Protein AF-A0A392N3Y9-F1 (afdb_monomer_lite)

pLDDT: mean 97.96, std 1.11, range [92.88, 98.88]

InterPro domains:
  IPR002355 Multicopper oxidase, copper-binding site [PS00080] (60-71)
  IPR008972 Cupredoxin [G3DSA:2.60.40.420] (1-97)
  IPR008972 Cupredoxin [SSF49503] (1-97)
  IPR011706 Multicopper oxidase, C-terminal [PF07731] (1-79)
  IPR033138 Multicopper oxidases, conserved site [PS00079] (55-75)
  IPR045087 Multicopper oxidase [PTHR11709] (1-88)

Secondary structure (DSSP, 8-state):
-BSS--EEEEEEEESS--TTTGGGG---SSPEEES--PPPTTEEEEEE----S-EEEEEE-SSHHHHHHT-EEEEEE---SSGGGSPPPPPTTPPP-

Structure (mmCIF, N/CA/C/O backbone):
data_AF-A0A392N3Y9-F1
#
_entry.id   AF-A0A392N3Y9-F1
#
loop_
_atom_site.group_PDB
_atom_site.id
_atom_site.typ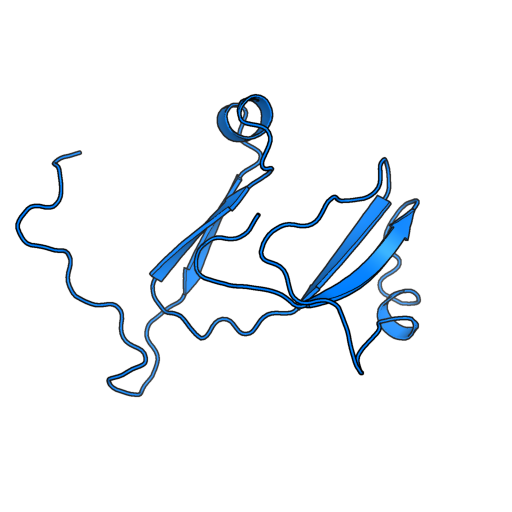e_symbol
_atom_site.label_atom_id
_atom_site.label_alt_id
_atom_site.label_comp_id
_atom_site.label_asym_id
_atom_site.label_entity_id
_atom_site.label_seq_id
_atom_site.pdbx_PDB_ins_code
_atom_site.Cartn_x
_atom_site.Cartn_y
_atom_site.Cartn_z
_atom_site.occupancy
_atom_site.B_iso_or_equiv
_atom_site.auth_seq_id
_atom_site.auth_comp_id
_atom_site.auth_asym_id
_atom_site.auth_atom_id
_atom_site.pdbx_PDB_model_num
ATOM 1 N N . HIS A 1 1 ? -2.824 3.784 -1.231 1.00 98.69 1 HIS A N 1
ATOM 2 C CA . HIS A 1 1 ? -2.927 2.958 -2.444 1.00 98.69 1 HIS A CA 1
ATOM 3 C C . HIS A 1 1 ? -1.597 2.264 -2.653 1.00 98.69 1 HIS A C 1
ATOM 5 O O . HIS A 1 1 ? -0.578 2.910 -2.427 1.00 98.69 1 HIS A O 1
ATOM 11 N N . LEU A 1 2 ? -1.605 0.980 -2.999 1.00 98.81 2 LEU A N 1
ATOM 12 C CA . LEU A 1 2 ? -0.414 0.202 -3.328 1.00 98.81 2 LEU A CA 1
ATOM 13 C C . LEU A 1 2 ? -0.568 -0.344 -4.751 1.00 98.81 2 LEU A C 1
ATOM 15 O O . LEU A 1 2 ? -1.578 -0.969 -5.066 1.00 98.81 2 LEU A O 1
ATOM 19 N N . HIS A 1 3 ? 0.412 -0.068 -5.605 1.00 98.75 3 HIS A N 1
ATOM 20 C CA . HIS A 1 3 ? 0.507 -0.649 -6.944 1.00 98.75 3 HIS A CA 1
ATOM 21 C C . HIS A 1 3 ? 0.999 -2.097 -6.848 1.00 98.75 3 HIS A C 1
ATOM 23 O O . HIS A 1 3 ? 1.627 -2.471 -5.862 1.00 98.75 3 HIS A O 1
ATOM 29 N N . GLY A 1 4 ? 0.725 -2.914 -7.866 1.00 98.31 4 GLY A N 1
ATOM 30 C CA . GLY A 1 4 ? 1.239 -4.289 -7.965 1.00 98.31 4 GLY A CA 1
ATOM 31 C C . GLY A 1 4 ? 0.626 -5.310 -7.003 1.00 98.31 4 GLY A C 1
ATOM 32 O O . GLY A 1 4 ? 0.817 -6.505 -7.216 1.00 98.31 4 GLY A O 1
ATOM 33 N N . PHE A 1 5 ? -0.129 -4.863 -5.995 1.00 98.62 5 PHE A N 1
ATOM 34 C CA . PHE A 1 5 ? -0.726 -5.711 -4.969 1.00 98.62 5 PHE A CA 1
ATOM 35 C C . PHE A 1 5 ? -2.126 -5.240 -4.584 1.00 98.62 5 PHE A C 1
ATOM 37 O O . PHE A 1 5 ? -2.388 -4.045 -4.429 1.00 98.62 5 PHE A O 1
ATOM 44 N N . ASN A 1 6 ? -2.993 -6.207 -4.305 1.00 98.62 6 ASN A N 1
ATOM 45 C CA . ASN A 1 6 ? -4.034 -6.021 -3.308 1.00 98.62 6 ASN A CA 1
ATOM 46 C C . ASN A 1 6 ? -3.489 -6.388 -1.920 1.00 98.62 6 ASN A C 1
ATOM 48 O O . ASN A 1 6 ? -2.495 -7.100 -1.781 1.00 98.62 6 ASN A O 1
ATOM 52 N N . PHE A 1 7 ? -4.160 -5.913 -0.879 1.00 98.81 7 PHE A N 1
ATOM 53 C CA . PHE A 1 7 ? -3.847 -6.212 0.509 1.00 98.81 7 PHE A CA 1
ATOM 54 C C . PHE A 1 7 ? -5.120 -6.448 1.318 1.00 98.81 7 PHE A C 1
ATOM 56 O O . PHE A 1 7 ? -6.181 -5.891 1.031 1.00 98.81 7 PHE A O 1
ATOM 63 N N . PHE A 1 8 ? -4.989 -7.226 2.385 1.00 98.88 8 PHE A N 1
ATOM 64 C CA . PHE A 1 8 ? -6.034 -7.430 3.376 1.00 98.88 8 PHE A CA 1
ATOM 65 C C . PHE A 1 8 ? -5.962 -6.344 4.444 1.00 98.88 8 PHE A C 1
ATOM 67 O O . PHE A 1 8 ? -4.914 -6.149 5.063 1.00 98.88 8 PHE A O 1
ATOM 74 N N . VAL A 1 9 ? -7.073 -5.655 4.696 1.00 98.75 9 VAL A N 1
ATOM 75 C CA . VAL A 1 9 ? -7.203 -4.725 5.824 1.00 98.75 9 VAL A CA 1
ATOM 76 C C . VAL A 1 9 ? -7.598 -5.528 7.058 1.00 98.75 9 VAL A C 1
ATOM 78 O O . VAL A 1 9 ? -8.758 -5.901 7.221 1.00 98.75 9 VAL A O 1
ATOM 81 N N . VAL A 1 10 ? -6.622 -5.817 7.918 1.00 98.75 10 VAL A N 1
ATOM 82 C CA . VAL A 1 10 ? -6.814 -6.699 9.081 1.00 98.75 10 VAL A CA 1
ATOM 83 C C . VAL A 1 10 ? -7.240 -5.942 10.335 1.00 98.75 10 VAL A C 1
ATOM 85 O O . VAL A 1 10 ? -7.766 -6.543 11.263 1.00 98.75 10 VAL A O 1
ATOM 88 N N . GLY A 1 11 ? -7.051 -4.625 10.384 1.00 98.50 11 GLY A N 1
ATOM 89 C CA . GLY A 1 11 ? -7.485 -3.809 11.512 1.00 98.50 11 GLY A CA 1
ATOM 90 C C . GLY A 1 11 ? -7.424 -2.320 11.206 1.00 98.50 11 GLY A C 1
ATOM 91 O O . GLY A 1 11 ? -6.681 -1.883 10.328 1.00 98.50 11 GLY A O 1
ATOM 92 N N . GLN A 1 12 ? -8.207 -1.544 11.944 1.00 98.44 12 GLN A N 1
ATOM 93 C CA . GLN A 1 12 ? -8.197 -0.086 11.911 1.00 98.44 12 GLN A CA 1
ATOM 94 C C . GLN A 1 12 ? -8.685 0.462 13.253 1.00 98.44 12 GLN A C 1
ATOM 96 O O . GLN A 1 12 ? -9.454 -0.202 13.953 1.00 98.44 12 GLN A O 1
ATOM 101 N N . GLY A 1 13 ? -8.280 1.678 13.597 1.00 98.38 13 GLY A N 1
AT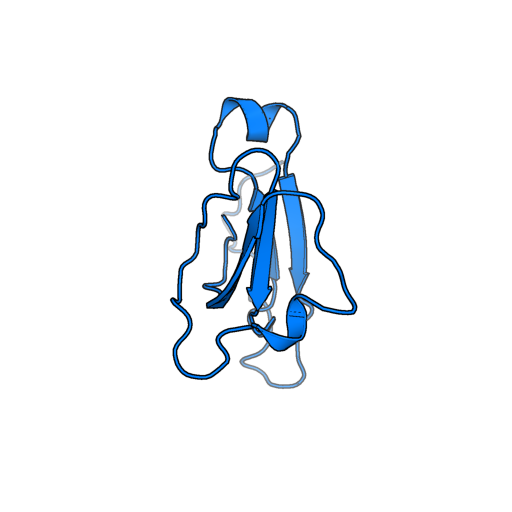OM 102 C CA . GLY A 1 13 ? -8.684 2.319 14.843 1.00 98.38 13 GLY A CA 1
ATOM 103 C C . GLY A 1 13 ? -8.379 3.810 14.861 1.00 98.38 13 GLY A C 1
ATOM 104 O O . GLY A 1 13 ? -7.764 4.343 13.940 1.00 98.38 13 GLY A O 1
ATOM 105 N N . PHE A 1 14 ? -8.829 4.481 15.919 1.00 98.44 14 PHE A N 1
ATOM 106 C CA . PHE A 1 14 ? -8.518 5.884 16.196 1.00 98.44 14 PHE A CA 1
ATOM 107 C C . PHE A 1 14 ? -7.380 5.997 17.213 1.00 98.44 14 PHE A C 1
ATOM 109 O O . PHE A 1 14 ? -7.153 5.080 18.003 1.00 98.44 14 PHE A O 1
ATOM 116 N N . GLY A 1 15 ? -6.702 7.143 17.226 1.00 98.31 15 GLY A N 1
ATOM 117 C CA . GLY A 1 15 ? -5.545 7.386 18.076 1.00 98.31 15 GLY A CA 1
ATOM 118 C C . GLY A 1 15 ? -4.296 6.651 17.592 1.00 98.31 15 GLY A C 1
ATOM 119 O O . GLY A 1 15 ? -4.190 6.234 16.438 1.00 98.31 15 GLY A O 1
ATOM 120 N N . ASN A 1 16 ? -3.335 6.499 18.497 1.00 98.62 16 ASN A N 1
ATOM 121 C CA . ASN A 1 16 ? -2.070 5.838 18.200 1.00 98.62 16 ASN A CA 1
ATOM 122 C C . ASN A 1 16 ? -2.231 4.316 18.275 1.00 98.62 16 ASN A C 1
ATOM 124 O O . ASN A 1 16 ? -2.815 3.805 19.229 1.00 98.62 16 ASN A O 1
ATOM 128 N N . PHE A 1 17 ? -1.676 3.605 17.293 1.00 98.62 17 PHE A N 1
ATOM 129 C CA . PHE A 1 17 ? -1.625 2.143 17.287 1.00 98.62 17 PHE A CA 1
ATOM 130 C C . PHE A 1 17 ? -0.837 1.608 18.494 1.00 98.62 17 PHE A C 1
ATOM 132 O O . PHE A 1 17 ? 0.312 2.003 18.705 1.00 98.62 17 PHE A O 1
ATOM 139 N N . ASP A 1 18 ? -1.430 0.689 19.259 1.00 98.50 18 ASP A N 1
ATOM 140 C CA . ASP A 1 18 ? -0.768 -0.019 20.360 1.00 98.50 18 ASP A CA 1
ATOM 141 C C . ASP A 1 18 ? -0.322 -1.408 19.882 1.00 98.50 18 ASP A C 1
ATOM 143 O O . ASP A 1 18 ? -1.126 -2.339 19.761 1.00 98.50 18 ASP A O 1
ATOM 147 N N . THR A 1 19 ? 0.985 -1.566 19.653 1.00 97.88 19 THR A N 1
ATOM 148 C CA . THR A 1 19 ? 1.594 -2.811 19.156 1.00 97.88 19 THR A CA 1
ATOM 149 C C . THR A 1 19 ? 1.347 -4.018 20.062 1.00 97.88 19 THR A C 1
ATOM 151 O O . THR A 1 19 ? 1.439 -5.148 19.589 1.00 97.88 19 THR A O 1
ATOM 154 N N . ASN A 1 20 ? 1.039 -3.812 21.347 1.00 98.38 20 ASN A N 1
ATOM 155 C CA . ASN A 1 20 ? 0.811 -4.892 22.307 1.00 98.38 20 ASN A CA 1
ATOM 156 C C . ASN A 1 20 ? -0.665 -5.295 22.412 1.00 98.38 20 ASN A C 1
ATOM 158 O O . ASN A 1 20 ? -0.962 -6.391 22.884 1.00 98.38 20 ASN A O 1
ATOM 162 N N . LYS A 1 21 ? -1.599 -4.425 22.003 1.00 98.12 21 LYS A N 1
ATOM 163 C CA . LYS A 1 21 ? -3.044 -4.649 22.185 1.00 98.12 21 LYS A CA 1
ATOM 164 C C . LYS A 1 21 ? -3.798 -4.795 20.878 1.00 98.12 21 LYS A C 1
ATOM 166 O O . LYS A 1 21 ? -4.614 -5.706 20.751 1.00 98.12 21 LYS A O 1
ATOM 171 N N . ASP A 1 22 ? -3.558 -3.922 19.912 1.00 98.56 22 ASP A N 1
ATOM 172 C CA . ASP A 1 22 ? -4.368 -3.868 18.699 1.00 98.56 22 ASP A CA 1
ATOM 173 C C . ASP A 1 22 ? -4.213 -5.092 17.781 1.00 98.56 22 ASP A C 1
ATOM 175 O O . ASP A 1 22 ? -5.235 -5.531 17.248 1.00 98.56 22 ASP A O 1
ATOM 179 N N . PRO A 1 23 ? -3.032 -5.742 17.657 1.00 98.50 23 PRO A N 1
ATOM 180 C CA . PRO A 1 23 ? -2.913 -6.979 16.884 1.00 98.50 23 PRO A CA 1
ATOM 181 C C . PRO A 1 23 ? -3.841 -8.112 17.333 1.00 98.50 23 PRO A C 1
ATOM 183 O O . PRO A 1 23 ? -4.253 -8.920 16.504 1.00 98.50 23 PRO A O 1
ATOM 186 N N . SER A 1 24 ? -4.209 -8.165 18.621 1.00 98.06 24 SER A N 1
ATOM 187 C CA . SER A 1 24 ? -5.137 -9.181 19.146 1.00 98.06 24 SER A CA 1
ATOM 188 C C . SER A 1 24 ? -6.566 -9.043 18.606 1.00 98.06 24 SER A C 1
ATOM 190 O O . SER A 1 24 ? -7.341 -9.992 18.668 1.00 98.06 24 SER A O 1
ATOM 192 N N . LYS A 1 25 ? -6.909 -7.870 18.057 1.00 97.75 25 LYS A N 1
ATOM 193 C CA . LYS A 1 25 ? -8.225 -7.551 17.490 1.00 97.75 25 LYS A CA 1
ATOM 194 C C . LYS A 1 25 ? -8.264 -7.677 15.967 1.00 97.75 25 LYS A C 1
ATOM 196 O O . LYS A 1 25 ? -9.267 -7.311 15.360 1.00 97.75 25 LYS A O 1
ATOM 201 N N . PHE A 1 26 ? -7.172 -8.107 15.334 1.00 98.69 26 PHE A N 1
ATOM 202 C CA . PHE A 1 26 ? -7.136 -8.216 13.882 1.00 98.69 26 PHE A CA 1
ATOM 203 C C . PHE A 1 26 ? -8.162 -9.234 13.376 1.00 98.69 26 PHE A C 1
ATOM 205 O O . PHE A 1 26 ? -8.253 -10.347 13.894 1.00 98.69 26 PHE A O 1
ATOM 212 N N . ASN A 1 27 ? -8.891 -8.876 12.318 1.00 98.62 27 ASN A N 1
ATOM 213 C CA . ASN A 1 27 ? -9.647 -9.843 11.540 1.00 98.62 27 ASN A CA 1
ATOM 214 C C . ASN A 1 27 ? -8.667 -10.663 10.691 1.00 98.62 27 ASN A C 1
ATOM 216 O O . ASN A 1 27 ? -8.104 -10.166 9.715 1.00 98.62 27 ASN A O 1
ATOM 220 N N . LEU A 1 28 ? -8.448 -11.914 11.095 1.00 98.38 28 LEU A N 1
ATOM 221 C CA . LEU A 1 28 ? -7.581 -12.875 10.409 1.00 98.38 28 LEU A CA 1
ATOM 222 C C . LEU A 1 28 ? -8.366 -14.006 9.729 1.00 98.38 28 LEU A C 1
ATOM 224 O O . LEU A 1 28 ? -7.758 -14.987 9.309 1.00 98.38 28 LEU A O 1
ATOM 228 N N . VAL A 1 29 ? -9.695 -13.887 9.653 1.00 98.56 29 VAL A N 1
ATOM 229 C CA . VAL A 1 29 ? -10.580 -14.909 9.080 1.00 98.56 29 VAL A CA 1
ATOM 230 C C . VAL A 1 29 ? -11.063 -14.471 7.702 1.00 98.56 29 VAL A C 1
ATOM 232 O O . VAL A 1 29 ? -10.845 -15.179 6.724 1.00 98.56 29 VAL A O 1
ATOM 235 N N . ASP A 1 30 ? -11.667 -13.289 7.616 1.00 98.38 30 ASP A N 1
ATOM 236 C CA . ASP A 1 30 ? -12.280 -12.752 6.398 1.00 98.38 30 ASP A CA 1
ATOM 237 C C . ASP A 1 30 ? -12.051 -11.232 6.219 1.00 98.38 30 ASP A C 1
ATOM 239 O O . ASP A 1 30 ? -12.992 -10.475 5.960 1.00 98.38 30 ASP A O 1
ATOM 243 N N . PRO A 1 31 ? -10.805 -10.732 6.352 1.00 98.56 31 PRO A N 1
ATOM 244 C CA . PRO A 1 31 ? -10.525 -9.317 6.147 1.00 98.56 31 PRO A CA 1
ATOM 245 C C . PRO A 1 31 ? -10.823 -8.893 4.707 1.00 98.56 31 PRO A C 1
ATOM 247 O O . PRO A 1 31 ? -10.620 -9.643 3.752 1.00 98.56 31 PRO A O 1
ATOM 250 N N . VAL A 1 32 ? -11.249 -7.642 4.534 1.00 98.44 32 VAL A N 1
ATOM 251 C CA . VAL A 1 32 ? -11.517 -7.106 3.198 1.00 98.44 32 VAL A CA 1
ATOM 252 C C . VAL A 1 32 ? -10.216 -6.950 2.408 1.00 98.44 32 VAL A C 1
ATOM 254 O O . VAL A 1 32 ? -9.253 -6.350 2.890 1.00 98.44 32 VAL A O 1
ATOM 257 N N . GLU A 1 33 ? -10.204 -7.455 1.178 1.00 98.56 33 GLU A N 1
ATOM 258 C CA . GLU A 1 33 ? -9.099 -7.304 0.233 1.00 98.56 33 GLU A CA 1
ATOM 259 C C . GLU A 1 33 ? -9.332 -6.085 -0.673 1.00 98.56 33 GLU A C 1
ATOM 261 O O . GLU A 1 33 ? -10.377 -5.978 -1.319 1.00 98.56 33 GLU A O 1
ATOM 266 N N . ARG A 1 34 ? -8.388 -5.134 -0.713 1.00 98.19 34 ARG A N 1
ATOM 267 C CA . ARG A 1 34 ? -8.430 -3.931 -1.573 1.00 98.19 34 ARG A CA 1
ATOM 268 C C . ARG A 1 34 ? -7.016 -3.474 -1.948 1.00 98.19 34 ARG A C 1
ATOM 270 O O . ARG A 1 34 ? -6.049 -3.881 -1.324 1.00 98.19 34 ARG A O 1
ATOM 277 N N . ASN A 1 35 ? -6.892 -2.552 -2.904 1.00 98.50 35 ASN A N 1
ATOM 278 C CA . ASN A 1 35 ? -5.620 -1.875 -3.235 1.00 98.50 35 ASN A CA 1
ATOM 279 C C . ASN A 1 35 ? -5.490 -0.460 -2.633 1.00 98.50 35 ASN A C 1
ATOM 281 O O . ASN A 1 35 ? -4.439 0.184 -2.722 1.00 98.50 35 ASN A O 1
ATOM 285 N N . THR A 1 36 ? -6.572 0.065 -2.053 1.00 98.69 36 THR A N 1
ATOM 286 C CA . THR A 1 36 ? -6.644 1.399 -1.452 1.00 98.69 36 THR A CA 1
ATOM 287 C C . THR A 1 36 ? -7.534 1.344 -0.221 1.00 98.69 36 THR A C 1
ATOM 289 O O . THR A 1 36 ? -8.606 0.745 -0.244 1.00 98.69 36 THR A O 1
ATOM 292 N N . VAL A 1 37 ? -7.085 1.986 0.855 1.00 98.44 37 VAL A N 1
ATOM 293 C CA . VAL A 1 37 ? -7.813 2.096 2.118 1.00 98.44 37 VAL A CA 1
ATOM 294 C C . VAL A 1 37 ? -7.647 3.510 2.661 1.00 98.44 37 VAL A C 1
ATOM 296 O O . VAL A 1 37 ? -6.568 4.098 2.552 1.00 98.44 37 VAL A O 1
ATOM 299 N N . GLY A 1 38 ? -8.729 4.069 3.199 1.00 98.19 38 GLY A N 1
ATOM 300 C CA . GLY A 1 38 ? -8.683 5.326 3.934 1.00 98.19 38 GLY A CA 1
ATOM 301 C C . GLY A 1 38 ? -8.187 5.069 5.349 1.00 98.19 38 GLY A C 1
ATOM 302 O O . GLY A 1 38 ? -8.763 4.246 6.055 1.00 98.19 38 GLY A O 1
ATOM 303 N N . VAL A 1 39 ? -7.133 5.767 5.765 1.00 98.25 39 VAL A N 1
ATOM 304 C CA . VAL A 1 39 ? -6.726 5.766 7.173 1.00 98.25 39 VAL A CA 1
ATOM 305 C C . VAL A 1 39 ? -7.690 6.678 7.939 1.00 98.25 39 VAL A C 1
ATOM 307 O O . VAL A 1 39 ? -7.889 7.812 7.493 1.00 98.25 39 VAL A O 1
ATOM 310 N N . PRO A 1 40 ? -8.315 6.224 9.045 1.00 98.31 40 PRO A N 1
ATOM 311 C CA . PRO A 1 40 ? -9.169 7.083 9.857 1.00 98.31 40 PRO A CA 1
ATOM 312 C C . PRO A 1 40 ? -8.441 8.367 10.269 1.00 98.31 40 PRO A C 1
ATOM 314 O O . PRO A 1 40 ? -7.241 8.347 10.549 1.00 98.31 40 PRO A O 1
ATOM 317 N N . SER A 1 41 ? -9.165 9.487 10.320 1.00 98.12 41 SER A N 1
ATOM 318 C CA . SER A 1 41 ? -8.584 10.760 10.761 1.00 98.12 41 SER A CA 1
ATOM 319 C C . SER A 1 41 ? -8.031 10.625 12.182 1.00 98.12 41 SER A C 1
ATOM 321 O O . SER A 1 41 ? -8.748 10.189 13.083 1.00 98.12 41 SER A O 1
ATOM 323 N N . GLY A 1 42 ? -6.749 10.958 12.366 1.00 98.12 42 GLY A N 1
ATOM 324 C CA . GLY A 1 42 ? -6.052 10.787 13.645 1.00 98.12 42 GLY A CA 1
ATOM 325 C C . GLY A 1 42 ? -5.970 9.331 14.119 1.00 98.12 42 GLY A C 1
ATOM 326 O O . GLY A 1 42 ? -5.968 9.096 15.324 1.00 98.12 42 GLY A O 1
ATOM 327 N N . GLY A 1 43 ? -5.979 8.366 13.198 1.00 98.56 43 GLY A N 1
ATOM 328 C CA . GLY A 1 43 ? -6.007 6.937 13.496 1.00 98.56 43 GLY A CA 1
ATOM 329 C C . GLY A 1 43 ? -4.969 6.121 12.732 1.00 98.56 43 GLY A C 1
ATOM 330 O O . GLY A 1 43 ? -3.981 6.640 12.212 1.00 98.56 43 GLY A O 1
ATOM 331 N N . TRP A 1 44 ? -5.214 4.816 12.660 1.00 98.75 44 TRP A N 1
ATOM 332 C CA . TRP A 1 44 ? -4.316 3.839 12.057 1.00 98.75 44 TRP A CA 1
ATOM 333 C C . TRP A 1 44 ? -5.082 2.783 11.256 1.00 98.75 44 TRP A C 1
ATOM 335 O O . TRP A 1 44 ? -6.265 2.525 11.485 1.00 98.75 44 TRP A O 1
ATOM 345 N N . VAL A 1 45 ? -4.371 2.152 10.323 1.00 98.69 45 VAL A N 1
ATOM 346 C CA . VAL A 1 45 ? -4.812 0.965 9.583 1.00 98.69 45 VAL A CA 1
ATOM 347 C C . VAL A 1 45 ? -3.661 -0.032 9.556 1.00 98.69 45 VAL A C 1
ATOM 349 O O . VAL A 1 45 ? -2.519 0.349 9.307 1.00 98.69 45 VAL A O 1
ATOM 352 N N . ALA A 1 46 ? -3.964 -1.307 9.785 1.00 98.69 46 ALA A N 1
ATOM 353 C CA . ALA A 1 46 ? -3.047 -2.418 9.592 1.00 98.69 46 ALA A CA 1
ATOM 354 C C . ALA A 1 46 ? -3.447 -3.194 8.332 1.00 98.69 46 ALA A C 1
ATOM 356 O O . ALA A 1 46 ? -4.583 -3.662 8.212 1.00 98.69 46 ALA A O 1
ATOM 357 N N . ILE A 1 47 ? -2.500 -3.345 7.406 1.00 98.75 47 ILE A N 1
ATOM 358 C CA . ILE A 1 47 ? -2.665 -4.144 6.189 1.00 98.75 47 ILE A CA 1
ATOM 359 C C . ILE A 1 47 ? -1.694 -5.326 6.183 1.00 98.75 47 ILE A C 1
ATOM 361 O O . ILE A 1 47 ? -0.609 -5.245 6.760 1.00 98.75 47 ILE A O 1
ATOM 365 N N . ARG A 1 48 ? -2.068 -6.419 5.516 1.00 98.69 48 ARG A N 1
ATOM 366 C CA . ARG A 1 48 ? -1.182 -7.552 5.217 1.00 98.69 48 ARG A CA 1
ATOM 367 C C . ARG A 1 48 ? -1.266 -7.896 3.737 1.00 98.69 48 ARG A C 1
ATOM 369 O O . ARG A 1 48 ? -2.353 -7.932 3.170 1.00 98.69 48 ARG A O 1
ATOM 376 N N . PHE A 1 49 ? -0.123 -8.172 3.133 1.00 98.62 49 PHE A N 1
ATOM 377 C CA . PHE A 1 49 ? -0.010 -8.673 1.769 1.00 98.62 49 PHE A CA 1
ATOM 378 C C . PHE A 1 49 ? 1.221 -9.568 1.676 1.00 98.62 49 PHE A C 1
ATOM 380 O O . PHE A 1 49 ? 2.124 -9.476 2.513 1.00 98.62 49 PHE A O 1
ATOM 387 N N . LEU A 1 50 ? 1.241 -10.441 0.676 1.00 98.06 50 LEU A N 1
ATOM 388 C CA . LEU A 1 50 ? 2.422 -11.214 0.333 1.00 98.06 50 LEU A CA 1
ATOM 389 C C . LEU A 1 50 ? 3.184 -10.454 -0.756 1.00 98.06 50 LEU A C 1
ATOM 391 O O . LEU A 1 50 ? 2.607 -10.095 -1.773 1.00 98.06 50 LEU A O 1
A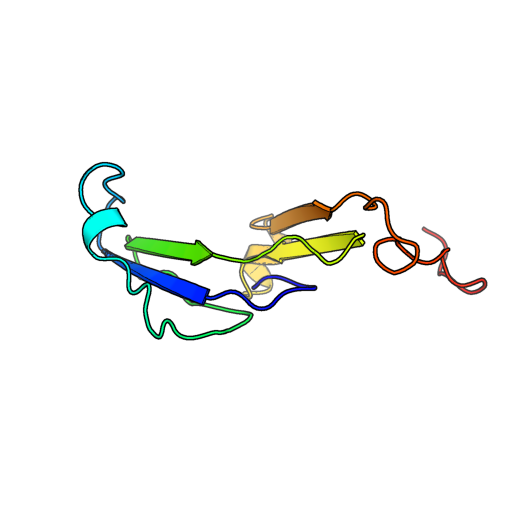TOM 395 N N . ALA A 1 51 ? 4.468 -10.178 -0.534 1.00 98.06 51 ALA A N 1
ATOM 396 C CA . ALA A 1 51 ? 5.320 -9.526 -1.526 1.00 98.06 51 ALA A CA 1
ATOM 397 C C . ALA A 1 51 ? 5.865 -10.561 -2.530 1.00 98.06 51 ALA A C 1
ATOM 399 O O . ALA A 1 51 ? 7.055 -10.865 -2.534 1.00 98.06 51 ALA A O 1
ATOM 400 N N . ASP A 1 52 ? 4.980 -11.149 -3.336 1.00 97.00 52 ASP A N 1
ATOM 401 C CA . ASP A 1 52 ? 5.261 -12.225 -4.302 1.00 97.00 52 ASP A CA 1
ATOM 402 C C . ASP A 1 52 ? 5.290 -11.770 -5.771 1.00 97.00 52 ASP A C 1
ATOM 404 O O . ASP A 1 52 ? 5.431 -12.599 -6.670 1.00 97.00 52 ASP A O 1
ATOM 408 N N . ASN A 1 53 ? 5.213 -10.461 -6.011 1.00 97.88 53 ASN A N 1
ATOM 409 C CA . ASN A 1 53 ? 5.276 -9.847 -7.333 1.00 97.88 53 ASN A CA 1
ATOM 410 C C . ASN A 1 53 ? 6.578 -9.025 -7.464 1.00 97.88 53 ASN A C 1
ATOM 412 O O . ASN A 1 53 ? 6.630 -7.905 -6.946 1.00 97.88 53 ASN A O 1
ATOM 416 N N . PRO A 1 54 ? 7.654 -9.557 -8.079 1.00 98.31 54 PRO A N 1
ATOM 417 C CA . PRO A 1 54 ? 8.917 -8.839 -8.265 1.00 98.31 54 PRO A CA 1
ATOM 418 C C . PRO A 1 54 ? 8.744 -7.573 -9.103 1.00 98.31 54 PRO A C 1
ATOM 420 O O . PRO A 1 54 ? 8.037 -7.576 -10.108 1.00 98.31 54 PRO A O 1
ATOM 423 N N . GLY A 1 55 ? 9.401 -6.485 -8.708 1.00 98.12 55 GLY A N 1
ATOM 424 C CA . GLY A 1 55 ? 9.256 -5.192 -9.373 1.00 98.12 55 GLY A CA 1
ATOM 425 C C . GLY A 1 55 ? 9.477 -3.999 -8.453 1.00 98.12 55 GLY A C 1
ATOM 426 O O . GLY A 1 55 ? 9.922 -4.134 -7.311 1.00 98.12 55 GLY A O 1
ATOM 427 N N . VAL A 1 56 ? 9.153 -2.815 -8.973 1.00 98.31 56 VAL A N 1
ATOM 428 C CA . VAL A 1 56 ? 9.176 -1.551 -8.228 1.00 98.31 56 VAL A CA 1
ATOM 429 C C . VAL A 1 56 ? 7.749 -1.022 -8.134 1.00 98.31 56 VAL A C 1
ATOM 431 O O . VAL A 1 56 ? 7.167 -0.613 -9.137 1.00 98.31 56 VAL A O 1
ATOM 434 N N . TRP A 1 57 ? 7.178 -1.035 -6.931 1.00 98.69 57 TRP A N 1
ATOM 435 C CA . TRP A 1 57 ? 5.751 -0.801 -6.716 1.00 98.69 57 TRP A CA 1
ATOM 436 C C . TRP A 1 57 ? 5.492 0.445 -5.890 1.00 98.69 57 TRP A C 1
ATOM 438 O O . TRP A 1 57 ? 5.883 0.545 -4.726 1.00 98.69 57 TRP A O 1
ATOM 448 N N . PHE A 1 58 ? 4.803 1.401 -6.501 1.00 98.75 58 PHE A N 1
ATOM 449 C CA . PHE A 1 58 ? 4.513 2.688 -5.898 1.00 98.75 58 PHE A CA 1
ATOM 450 C C . PHE A 1 58 ? 3.420 2.578 -4.827 1.00 98.75 58 PHE A C 1
ATOM 452 O O . PHE A 1 58 ? 2.352 2.006 -5.054 1.00 98.75 58 PHE A O 1
ATOM 459 N N . MET A 1 59 ? 3.670 3.146 -3.649 1.00 98.75 59 MET A N 1
ATOM 460 C CA . MET A 1 59 ? 2.693 3.260 -2.572 1.00 98.75 59 MET A CA 1
ATOM 461 C C . MET A 1 59 ? 2.551 4.721 -2.177 1.00 98.75 59 MET A C 1
ATOM 463 O O . MET A 1 59 ? 3.529 5.380 -1.832 1.00 98.75 59 MET A O 1
ATOM 467 N N . HIS A 1 60 ? 1.328 5.237 -2.208 1.00 98.81 60 HIS A N 1
ATOM 468 C CA . HIS A 1 60 ? 1.094 6.659 -1.981 1.00 98.81 60 HIS A CA 1
ATOM 469 C C . HIS A 1 60 ? -0.303 6.952 -1.428 1.00 98.81 60 HIS A C 1
ATOM 471 O O . HIS A 1 60 ? -1.226 6.122 -1.485 1.00 98.81 60 HIS A O 1
ATOM 477 N N . CYS A 1 61 ? -0.461 8.156 -0.874 1.00 98.62 61 CYS A N 1
ATOM 478 C CA . CYS A 1 61 ? -1.779 8.739 -0.641 1.00 98.62 61 CYS A CA 1
ATOM 479 C C . CYS A 1 61 ? -2.446 9.001 -1.995 1.00 98.62 61 CYS A C 1
ATOM 481 O O . CYS A 1 61 ? -1.819 9.567 -2.875 1.00 98.62 61 CYS A O 1
ATOM 483 N N . HIS A 1 62 ? -3.714 8.640 -2.184 1.00 98.06 62 HIS A N 1
ATOM 484 C CA . HIS A 1 62 ? -4.368 8.805 -3.492 1.00 98.06 62 HIS A CA 1
ATOM 485 C C . HIS A 1 62 ? -4.912 10.233 -3.739 1.00 98.06 62 HIS A C 1
ATOM 487 O O . HIS A 1 62 ? -5.663 10.472 -4.682 1.00 98.06 62 HIS A O 1
ATOM 493 N N . LEU A 1 63 ? -4.542 11.196 -2.891 1.00 98.06 63 LEU A N 1
ATOM 494 C CA . LEU A 1 63 ? -4.761 12.616 -3.146 1.00 98.06 63 LEU A CA 1
ATOM 495 C C . LEU A 1 63 ? -3.546 13.155 -3.904 1.00 98.06 63 LEU A C 1
ATOM 497 O O . LEU A 1 63 ? -2.430 13.126 -3.383 1.00 98.06 63 LEU A O 1
ATOM 501 N N . GLU A 1 64 ? -3.760 13.643 -5.125 1.00 96.25 64 GLU A N 1
ATOM 502 C CA . GLU A 1 64 ? -2.680 14.064 -6.034 1.00 96.25 64 GLU A CA 1
ATOM 503 C C . GLU A 1 64 ? -1.775 15.135 -5.408 1.00 96.25 64 GLU A C 1
ATOM 505 O O . GLU A 1 64 ? -0.546 15.059 -5.452 1.00 96.25 64 GLU A O 1
ATOM 510 N N . VAL A 1 65 ? -2.386 16.090 -4.707 1.00 98.19 65 VAL A N 1
ATOM 511 C CA . VAL A 1 65 ? -1.665 17.123 -3.959 1.00 98.19 65 VAL A CA 1
ATOM 512 C C . VAL A 1 65 ? -0.746 16.524 -2.882 1.00 98.19 65 VAL A C 1
ATOM 514 O O . VAL A 1 65 ? 0.408 16.917 -2.773 1.00 98.19 65 VAL A O 1
ATOM 517 N N . HIS A 1 66 ? -1.178 15.490 -2.155 1.00 98.56 66 HIS A N 1
ATOM 518 C CA . HIS A 1 66 ? -0.328 14.830 -1.156 1.00 98.56 66 HIS A CA 1
ATOM 519 C C . HIS A 1 66 ? 0.755 13.952 -1.801 1.00 98.56 66 HIS A C 1
ATOM 521 O O . HIS A 1 66 ? 1.858 13.838 -1.264 1.00 98.56 66 HIS A O 1
ATOM 527 N N . THR A 1 67 ? 0.464 13.346 -2.957 1.00 98.25 67 THR A N 1
ATOM 528 C CA . THR A 1 67 ? 1.452 12.565 -3.721 1.00 98.25 67 THR A CA 1
ATOM 529 C C . THR A 1 67 ? 2.584 13.460 -4.220 1.00 98.25 67 THR A C 1
ATOM 531 O O . THR A 1 67 ? 3.760 13.113 -4.075 1.00 98.25 67 THR A O 1
ATOM 534 N N . SER A 1 68 ? 2.250 14.627 -4.775 1.00 97.81 68 SER A N 1
ATOM 535 C CA . SER A 1 68 ? 3.239 15.598 -5.255 1.00 97.81 68 SER A CA 1
ATOM 536 C C . SER A 1 68 ? 4.050 16.221 -4.115 1.00 97.81 68 SER A C 1
ATOM 538 O O . SER A 1 68 ? 5.256 16.398 -4.272 1.00 97.81 68 SER A O 1
ATOM 540 N N . TRP A 1 69 ? 3.450 16.432 -2.937 1.00 98.38 69 TRP A N 1
ATOM 541 C CA . TRP A 1 69 ? 4.160 16.872 -1.725 1.00 98.38 69 TRP A CA 1
ATOM 542 C C . TRP A 1 69 ? 5.114 15.832 -1.126 1.00 98.38 69 TRP A C 1
ATOM 544 O O . TRP A 1 69 ? 5.937 16.183 -0.286 1.00 98.38 69 TRP A O 1
ATOM 554 N N . GLY A 1 70 ? 5.031 14.568 -1.549 1.00 98.38 70 GLY A N 1
ATOM 555 C CA . GLY A 1 70 ? 5.980 13.533 -1.138 1.00 98.38 70 GLY A CA 1
ATOM 556 C C . GLY A 1 70 ? 5.426 12.468 -0.196 1.00 98.38 70 GLY A C 1
ATOM 557 O O . GLY A 1 70 ? 6.208 11.654 0.287 1.00 98.38 70 GLY A O 1
ATOM 558 N N . LEU A 1 71 ? 4.108 12.401 0.036 1.00 98.50 71 LEU A N 1
ATOM 559 C CA . LEU A 1 71 ? 3.488 11.304 0.796 1.00 98.50 71 LEU A CA 1
ATOM 560 C C . LEU A 1 71 ? 3.393 10.039 -0.073 1.00 98.50 71 LEU A C 1
ATOM 562 O O . LEU A 1 71 ? 2.320 9.607 -0.512 1.00 98.50 71 LEU A O 1
ATOM 566 N N . LYS A 1 72 ? 4.566 9.483 -0.360 1.00 98.44 72 LYS A N 1
ATOM 567 C CA . LYS A 1 72 ? 4.787 8.374 -1.275 1.00 98.44 72 LYS A CA 1
ATOM 568 C C . LYS A 1 72 ? 6.079 7.634 -0.941 1.00 98.44 72 LYS A C 1
ATOM 570 O O . LYS A 1 72 ? 7.021 8.216 -0.413 1.00 98.44 72 LYS A O 1
ATOM 575 N N . MET A 1 73 ? 6.129 6.360 -1.291 1.00 98.50 73 MET A N 1
ATOM 576 C CA . MET A 1 73 ? 7.316 5.512 -1.239 1.00 9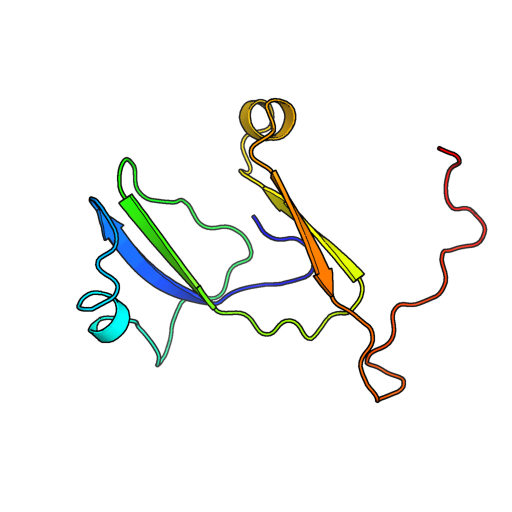8.50 73 MET A CA 1
ATOM 577 C C . MET A 1 73 ? 7.210 4.421 -2.314 1.00 98.50 73 MET A C 1
ATOM 579 O O . MET A 1 73 ? 6.195 4.330 -3.007 1.00 98.50 73 MET A O 1
ATOM 583 N N . ALA A 1 74 ? 8.256 3.615 -2.492 1.00 98.25 74 ALA A N 1
ATOM 584 C CA . ALA A 1 74 ? 8.221 2.475 -3.401 1.00 98.25 74 ALA A CA 1
ATOM 585 C C . ALA A 1 74 ? 8.758 1.210 -2.729 1.00 98.25 74 ALA A C 1
ATOM 587 O O . ALA A 1 74 ? 9.787 1.243 -2.053 1.00 98.25 74 ALA A O 1
ATOM 588 N N . TRP A 1 75 ? 8.071 0.093 -2.946 1.00 98.50 75 TRP A N 1
ATOM 589 C CA . TRP A 1 75 ? 8.568 -1.233 -2.612 1.00 98.50 75 TRP A CA 1
ATOM 590 C C . TRP A 1 75 ? 9.451 -1.737 -3.744 1.00 98.50 75 TRP A C 1
ATOM 592 O O . TRP A 1 75 ? 9.033 -1.717 -4.898 1.00 98.50 75 TRP A O 1
ATOM 602 N N . ILE A 1 76 ? 10.644 -2.221 -3.411 1.00 98.56 76 ILE A N 1
ATOM 603 C CA . ILE A 1 76 ? 11.476 -2.987 -4.339 1.00 98.56 76 ILE A CA 1
ATOM 604 C C . ILE A 1 76 ? 11.361 -4.447 -3.919 1.00 98.56 76 ILE A C 1
ATOM 606 O O . ILE A 1 76 ? 11.891 -4.843 -2.880 1.00 98.56 76 ILE A O 1
ATOM 610 N N . VAL A 1 77 ? 10.631 -5.229 -4.707 1.00 98.44 77 VAL A N 1
ATOM 611 C CA . VAL A 1 77 ? 10.465 -6.666 -4.485 1.00 98.44 77 VAL A CA 1
ATOM 612 C C . VAL A 1 77 ? 11.453 -7.382 -5.390 1.00 98.44 77 VAL A C 1
ATOM 614 O O . VAL A 1 77 ? 11.386 -7.263 -6.612 1.00 98.44 77 VAL A O 1
ATOM 617 N N . LEU A 1 78 ? 12.408 -8.070 -4.769 1.00 98.31 78 LEU A N 1
ATOM 618 C CA . LEU A 1 78 ? 13.477 -8.768 -5.474 1.00 98.31 78 LEU A CA 1
ATOM 619 C C . LEU A 1 78 ? 12.958 -10.037 -6.155 1.00 98.31 78 LEU A C 1
ATOM 621 O O . LEU A 1 78 ? 11.960 -10.623 -5.736 1.00 98.31 78 LEU A O 1
ATOM 625 N N . ASP A 1 79 ? 13.697 -10.482 -7.166 1.00 98.38 79 ASP A N 1
ATOM 626 C CA . ASP A 1 79 ? 13.474 -11.774 -7.801 1.00 98.38 79 ASP A CA 1
ATOM 627 C C . ASP A 1 79 ? 13.515 -12.923 -6.782 1.00 98.38 79 ASP A C 1
ATOM 629 O O . ASP A 1 79 ? 14.395 -13.013 -5.919 1.00 98.38 79 ASP A O 1
ATOM 633 N N . GLY A 1 80 ? 12.586 -13.858 -6.946 1.00 97.25 80 GLY A N 1
ATOM 634 C CA . GLY A 1 80 ? 12.590 -15.152 -6.290 1.00 97.25 80 GLY A CA 1
ATOM 635 C C . GLY A 1 80 ? 13.448 -16.191 -7.017 1.00 97.25 80 GLY A C 1
ATOM 636 O O . GLY A 1 80 ? 14.205 -15.920 -7.955 1.00 97.25 80 GLY A O 1
ATOM 637 N N . LYS A 1 81 ? 13.328 -17.436 -6.548 1.00 97.00 81 LYS A N 1
ATOM 638 C CA . LYS A 1 81 ? 14.125 -18.568 -7.043 1.00 97.00 81 LYS A CA 1
ATOM 639 C C . LYS A 1 81 ? 13.550 -19.171 -8.321 1.00 97.00 81 LYS A C 1
ATOM 641 O O . LYS A 1 81 ? 14.311 -19.661 -9.152 1.00 97.00 81 LYS A O 1
ATOM 646 N N . LEU A 1 82 ? 12.225 -19.182 -8.456 1.00 96.38 82 LEU A N 1
ATOM 647 C CA . LEU A 1 82 ? 11.547 -19.826 -9.579 1.00 96.38 82 LEU A CA 1
ATOM 648 C C . LEU A 1 82 ? 11.516 -18.909 -10.810 1.00 96.38 82 LEU A C 1
ATOM 650 O O . LEU A 1 82 ? 11.496 -17.688 -10.659 1.00 96.38 82 LEU A O 1
ATOM 654 N N . PRO A 1 83 ? 11.456 -19.466 -12.034 1.00 94.69 83 PRO A N 1
ATOM 655 C CA . PRO A 1 83 ? 11.371 -18.665 -13.256 1.00 94.69 83 PRO A CA 1
ATOM 656 C C . PRO A 1 83 ? 10.187 -17.689 -13.291 1.00 94.69 83 PRO A C 1
ATOM 658 O O . PRO A 1 83 ? 10.324 -16.592 -13.815 1.00 94.69 83 PRO A O 1
ATOM 661 N N . ASN A 1 84 ? 9.044 -18.056 -12.701 1.00 94.19 84 ASN A N 1
ATOM 662 C CA . ASN A 1 84 ? 7.850 -17.206 -12.616 1.00 94.19 84 ASN A CA 1
ATOM 663 C C . ASN A 1 84 ? 7.911 -16.154 -11.492 1.00 94.19 84 ASN A C 1
ATOM 665 O O . ASN A 1 84 ? 6.961 -15.403 -11.317 1.00 94.19 84 ASN A O 1
ATOM 669 N N . GLN A 1 85 ? 9.000 -16.113 -10.725 1.00 96.50 85 GLN A N 1
ATOM 670 C CA . GLN A 1 85 ? 9.250 -15.131 -9.670 1.00 96.50 85 GLN A CA 1
ATOM 671 C C . GLN A 1 85 ? 10.343 -14.150 -10.098 1.00 96.50 85 GLN A C 1
ATOM 673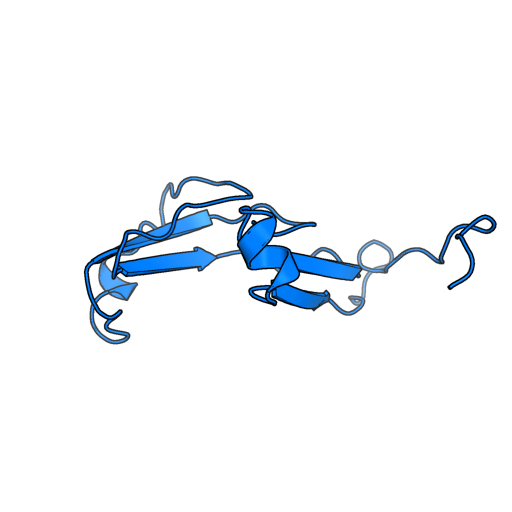 O O . GLN A 1 85 ? 11.124 -13.699 -9.267 1.00 96.50 85 GLN A O 1
ATOM 678 N N . LYS A 1 86 ? 10.451 -13.852 -11.392 1.00 97.12 86 LYS A N 1
ATOM 679 C CA . LYS A 1 86 ? 11.455 -12.933 -11.925 1.00 97.12 86 LYS A CA 1
ATOM 680 C C . LYS A 1 86 ? 10.785 -11.776 -12.638 1.00 97.12 86 LYS A C 1
ATOM 682 O O . LYS A 1 86 ? 9.829 -11.990 -13.382 1.00 97.12 86 LYS A O 1
ATOM 687 N N . LEU A 1 87 ? 11.305 -10.572 -12.434 1.00 96.75 87 LEU A N 1
ATOM 688 C CA . LEU A 1 87 ? 10.887 -9.411 -13.205 1.00 96.75 87 LEU A CA 1
ATOM 689 C C . LEU A 1 87 ? 11.309 -9.587 -14.672 1.00 96.75 87 LEU A C 1
ATOM 691 O O . LEU A 1 87 ? 12.439 -9.982 -14.970 1.00 96.75 87 LEU A O 1
ATOM 695 N N . PHE A 1 88 ? 10.401 -9.287 -15.600 1.00 94.12 88 PHE A N 1
ATOM 696 C CA . PHE A 1 88 ? 10.718 -9.308 -17.025 1.00 94.12 88 PHE A CA 1
ATOM 697 C C . PHE A 1 88 ? 11.722 -8.205 -17.395 1.00 94.12 88 PHE A C 1
ATOM 699 O O . PHE A 1 88 ? 11.740 -7.147 -16.760 1.00 94.12 88 PHE A O 1
ATOM 706 N N . PRO A 1 89 ? 12.550 -8.414 -18.436 1.00 95.81 89 PRO A N 1
ATOM 707 C CA . PRO A 1 89 ? 13.391 -7.344 -18.953 1.00 95.81 89 PRO A CA 1
ATOM 708 C C . PRO A 1 89 ? 12.530 -6.156 -19.417 1.00 95.81 89 PRO A C 1
ATOM 710 O O . PRO A 1 89 ? 11.384 -6.355 -19.836 1.00 95.81 89 PRO A O 1
ATOM 713 N N . PRO A 1 90 ? 13.064 -4.923 -19.366 1.00 95.88 90 PRO A N 1
ATOM 714 C CA . PRO A 1 90 ? 12.337 -3.751 -19.836 1.00 95.88 90 PRO A CA 1
ATOM 715 C C . PRO A 1 90 ? 11.989 -3.885 -21.330 1.00 95.88 90 PRO A C 1
ATOM 717 O O . PRO A 1 90 ? 12.773 -4.461 -22.093 1.00 95.88 90 PRO A O 1
ATOM 720 N N . PRO A 1 91 ? 10.835 -3.353 -21.768 1.00 96.81 91 PRO A N 1
ATOM 721 C CA . PRO A 1 91 ? 10.456 -3.368 -23.174 1.00 96.81 91 PRO A CA 1
ATOM 722 C C . PRO A 1 91 ? 11.413 -2.500 -24.009 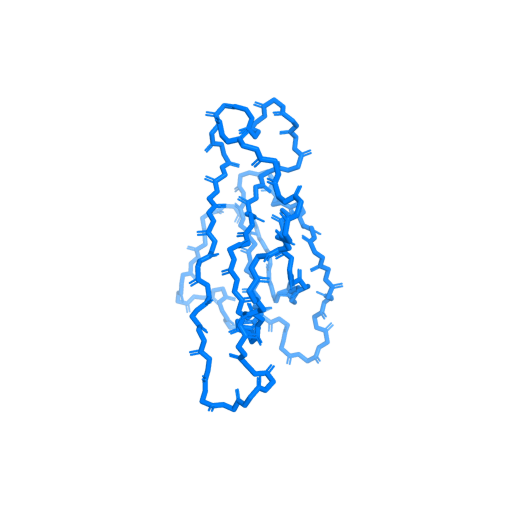1.00 96.81 91 PRO A C 1
ATOM 724 O O . PRO A 1 91 ? 11.989 -1.529 -23.516 1.00 96.81 91 PRO A O 1
ATOM 727 N N . ALA A 1 92 ? 11.600 -2.860 -25.282 1.00 97.31 92 ALA A N 1
ATOM 728 C CA . ALA A 1 92 ? 12.589 -2.223 -26.162 1.00 97.31 92 ALA A CA 1
ATOM 729 C C . ALA A 1 92 ? 12.282 -0.746 -26.481 1.00 97.31 92 ALA A C 1
ATOM 731 O O . ALA A 1 92 ? 13.176 -0.000 -26.874 1.00 97.31 92 ALA A O 1
ATOM 732 N N . ASP A 1 93 ? 11.029 -0.330 -26.314 1.00 97.12 93 ASP A N 1
ATOM 733 C CA . ASP A 1 93 ? 10.504 1.010 -26.565 1.00 97.12 93 ASP A CA 1
ATOM 734 C C . ASP A 1 93 ? 10.308 1.835 -25.279 1.00 97.12 93 ASP A C 1
ATOM 736 O O . ASP A 1 93 ? 9.616 2.854 -25.301 1.00 97.12 93 ASP A O 1
ATOM 740 N N . LEU A 1 94 ? 10.925 1.429 -24.159 1.00 96.19 94 LEU A N 1
ATOM 741 C CA . LEU A 1 94 ? 10.847 2.175 -22.902 1.00 96.19 94 LEU A CA 1
ATOM 742 C C . LEU A 1 94 ? 11.300 3.644 -23.105 1.00 96.19 94 LEU A C 1
ATOM 744 O O . LEU A 1 94 ? 12.409 3.871 -23.604 1.00 96.19 94 LEU A O 1
ATOM 748 N N . PRO A 1 95 ? 10.485 4.651 -22.716 1.00 97.31 95 PRO A N 1
ATOM 749 C CA . PRO A 1 95 ? 10.837 6.060 -22.873 1.00 97.31 95 PRO A CA 1
ATOM 750 C C . PRO A 1 95 ? 12.154 6.429 -22.183 1.00 97.31 95 PRO A C 1
ATOM 752 O O . PRO A 1 95 ? 12.479 5.916 -21.112 1.00 97.31 95 PRO A O 1
ATOM 755 N N . LYS A 1 96 ? 12.905 7.354 -22.792 1.00 95.69 96 LYS A N 1
ATOM 756 C CA . LYS A 1 96 ? 14.146 7.881 -22.209 1.00 95.69 96 LYS A CA 1
ATOM 757 C C . LYS A 1 96 ? 13.838 8.822 -21.041 1.00 95.69 96 LYS A C 1
ATOM 759 O O . LYS A 1 96 ? 12.866 9.573 -21.112 1.00 95.69 96 LYS A O 1
ATOM 764 N N . CYS A 1 97 ? 14.682 8.758 -20.010 1.00 92.88 97 CYS A N 1
ATOM 765 C CA . CYS A 1 97 ? 14.657 9.658 -18.856 1.00 92.88 97 CYS A CA 1
ATOM 766 C C . CYS A 1 97 ? 15.045 11.092 -19.229 1.00 92.88 97 CYS A C 1
ATOM 768 O O . CYS A 1 97 ? 15.926 11.251 -20.108 1.00 92.88 97 CYS A O 1
#

Foldseek 3Di:
DKFPDKKFFQDKDAADDDPVPGVVRGDPPDGDIGRDDDHPDNIDIDIDDDLQAADKMKDADPPVVRVVVPRIDIDHRAADDDPVRHDDDDDPPPDDD

Radius of gyration: 16.5 Å; chains: 1; bounding box: 27×37×49 Å

Sequence (97 aa):
HLHGFNFFVVGQGFGNFDTNKDPSKFNLVDPVERNTVGVPSGGWVAIRFLADNPGVWFMHCHLEVHTSWGLKMAWIVLDGKLPNQKLFPPPADLPKC

Organism: NCBI:txid97028